Protein AF-A0A970G5A3-F1 (afdb_monomer_lite)

Foldseek 3Di:
DPQEEEEAPPDPPPRVVVCVVCVVVVGHYDYDHNPDDPVNVVVVVYPYYHYDDDD

Sequence (55 aa):
MKDQILILDFDHRFSAAIAAKLRAERISARILPGNTSAESIMAEEALGVILSGGT

pLDDT: mean 92.36, std 7.75, range [53.88, 97.75]

Radius of gyration: 10.76 Å; chains: 1; bounding box: 25×19×26 Å

Secondary structure (DSSP, 8-state):
---EEEEEESSTTTHHHHHHHHHHTT-EEEEEETT--HHHHHHTT-SEEEEE---

Structure (mmCIF, N/CA/C/O backbone):
data_AF-A0A970G5A3-F1
#
_entry.id   AF-A0A970G5A3-F1
#
loop_
_atom_site.group_PDB
_atom_site.id
_atom_site.type_symbol
_atom_site.label_atom_id
_atom_site.label_alt_id
_atom_site.label_comp_id
_atom_site.label_asym_id
_atom_site.label_entity_id
_atom_site.label_seq_id
_atom_site.pdbx_PDB_ins_code
_atom_site.Cartn_x
_atom_site.Cartn_y
_atom_site.Cartn_z
_atom_site.occupancy
_atom_site.B_iso_or_equiv
_atom_site.auth_seq_id
_atom_site.auth_comp_id
_atom_site.auth_asym_id
_atom_site.auth_atom_id
_atom_site.pdbx_PDB_model_num
ATOM 1 N N . MET A 1 1 ? -6.585 9.094 12.490 1.00 53.88 1 MET A N 1
ATOM 2 C CA . MET A 1 1 ? -6.671 7.756 11.871 1.00 53.88 1 MET A CA 1
ATOM 3 C C . MET A 1 1 ? -7.607 7.778 10.678 1.00 53.88 1 MET A C 1
ATOM 5 O O . MET A 1 1 ? -8.815 7.921 10.842 1.00 53.88 1 MET A O 1
ATOM 9 N N . LYS A 1 2 ? -7.042 7.699 9.472 1.00 68.50 2 LYS A N 1
ATOM 10 C CA . LYS A 1 2 ? -7.809 7.406 8.259 1.00 68.50 2 LYS A CA 1
ATOM 11 C C . LYS A 1 2 ? -7.746 5.898 8.056 1.00 68.50 2 LYS A C 1
ATOM 13 O O . LYS A 1 2 ? -6.658 5.372 7.849 1.00 68.50 2 LYS A O 1
ATOM 18 N N . ASP A 1 3 ? -8.888 5.221 8.086 1.00 87.88 3 ASP A N 1
ATOM 19 C CA . ASP A 1 3 ? -8.960 3.783 7.813 1.00 87.88 3 ASP A CA 1
ATOM 20 C C . ASP A 1 3 ? -8.704 3.524 6.323 1.00 87.88 3 ASP A C 1
ATOM 22 O O . ASP A 1 3 ? -9.631 3.403 5.522 1.00 87.88 3 ASP A O 1
ATOM 26 N N . GLN A 1 4 ? -7.428 3.528 5.931 1.00 92.75 4 GLN A N 1
ATOM 27 C CA . GLN A 1 4 ? -6.981 3.383 4.549 1.00 92.75 4 GLN A CA 1
ATOM 28 C C . GLN A 1 4 ? -5.749 2.487 4.427 1.00 92.75 4 GLN A C 1
ATOM 30 O O . GLN A 1 4 ? -4.896 2.438 5.316 1.00 92.75 4 GLN A O 1
ATOM 35 N N . ILE A 1 5 ? -5.640 1.836 3.272 1.00 96.25 5 ILE A N 1
ATOM 36 C CA . ILE A 1 5 ? -4.450 1.121 2.819 1.00 96.25 5 ILE A CA 1
ATOM 37 C C . ILE A 1 5 ? -3.717 1.974 1.781 1.00 96.25 5 ILE A C 1
ATOM 39 O O . ILE A 1 5 ? -4.325 2.493 0.840 1.00 96.25 5 ILE A O 1
ATOM 43 N N . LEU A 1 6 ? -2.401 2.103 1.921 1.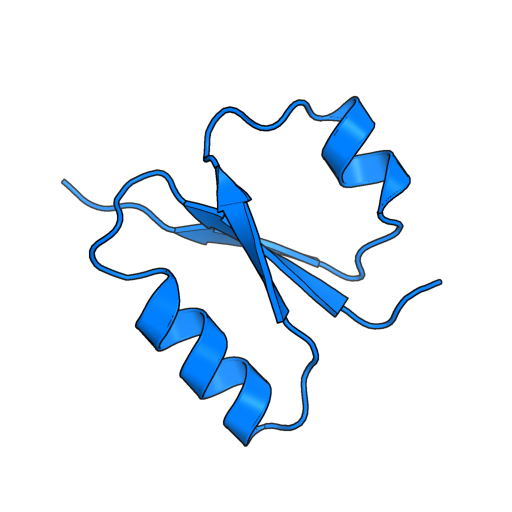00 96.81 6 LEU A N 1
ATOM 44 C CA . LEU A 1 6 ? -1.557 2.721 0.900 1.00 96.81 6 LEU A CA 1
ATOM 45 C C . LEU A 1 6 ? -0.994 1.653 -0.031 1.00 96.81 6 LEU A C 1
ATOM 47 O O . LEU A 1 6 ? -0.550 0.602 0.418 1.00 96.81 6 LEU A O 1
ATOM 51 N N . ILE A 1 7 ? -0.991 1.930 -1.328 1.00 97.06 7 ILE A N 1
ATOM 52 C CA . ILE A 1 7 ? -0.390 1.078 -2.352 1.00 97.06 7 ILE A CA 1
ATOM 53 C C . ILE A 1 7 ? 0.780 1.856 -2.945 1.00 97.06 7 ILE A C 1
ATOM 55 O O . ILE A 1 7 ? 0.558 2.880 -3.586 1.00 97.06 7 ILE A O 1
ATOM 59 N N . LEU A 1 8 ? 2.007 1.392 -2.723 1.00 96.81 8 LEU A N 1
ATOM 60 C CA . LEU A 1 8 ? 3.205 1.967 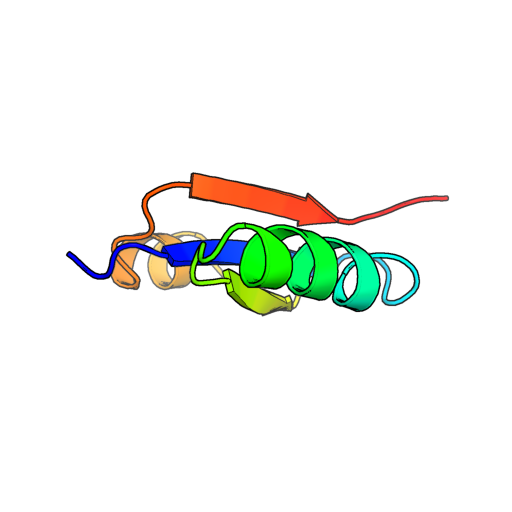-3.329 1.00 96.81 8 LEU A CA 1
ATOM 61 C C . LEU A 1 8 ? 3.443 1.328 -4.694 1.00 96.81 8 LEU A C 1
ATOM 63 O O . LEU A 1 8 ? 3.610 0.115 -4.795 1.00 96.81 8 LEU A O 1
ATOM 67 N N . ASP A 1 9 ? 3.436 2.156 -5.729 1.00 96.06 9 ASP A N 1
ATOM 68 C CA . ASP A 1 9 ? 3.497 1.754 -7.126 1.00 96.06 9 ASP A CA 1
ATOM 69 C C . ASP A 1 9 ? 4.939 1.766 -7.650 1.00 96.06 9 ASP A C 1
ATOM 71 O O . ASP A 1 9 ? 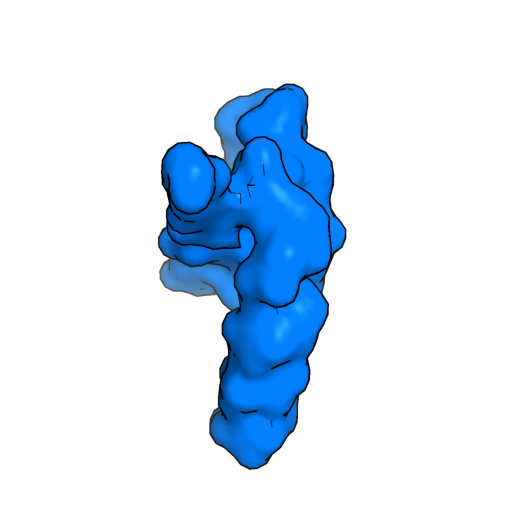5.485 2.821 -7.981 1.00 96.06 9 ASP A O 1
ATOM 75 N N . PHE A 1 10 ? 5.561 0.589 -7.697 1.00 94.25 10 PHE A N 1
ATOM 76 C CA . PHE A 1 10 ? 6.881 0.360 -8.294 1.00 94.25 10 PHE A CA 1
ATOM 77 C C . PHE A 1 10 ? 6.789 -0.062 -9.763 1.00 94.25 10 PHE A C 1
ATOM 79 O O . PHE A 1 10 ? 7.799 -0.063 -10.462 1.00 94.25 10 PHE A O 1
ATOM 86 N N . ASP A 1 11 ? 5.591 -0.430 -10.219 1.00 89.38 11 ASP A N 1
ATOM 87 C CA . ASP A 1 11 ? 5.313 -0.882 -11.573 1.00 89.38 11 ASP A CA 1
ATOM 88 C C . ASP A 1 11 ? 3.807 -0.756 -11.855 1.00 89.38 11 ASP A C 1
ATOM 90 O O . ASP A 1 11 ? 2.981 -1.514 -11.330 1.00 89.38 11 ASP A O 1
ATOM 94 N N . HIS A 1 12 ? 3.459 0.209 -12.711 1.00 85.88 12 HIS A N 1
ATOM 95 C CA . HIS A 1 12 ? 2.095 0.693 -12.964 1.00 85.88 12 HIS A CA 1
ATOM 96 C C . HIS A 1 12 ? 1.094 -0.380 -13.444 1.00 85.88 12 HIS A C 1
ATOM 98 O O . HIS A 1 12 ? -0.099 -0.103 -13.582 1.00 85.88 12 HIS A O 1
ATOM 104 N N . ARG A 1 13 ? 1.551 -1.613 -13.699 1.00 90.38 13 ARG A N 1
ATOM 105 C CA . ARG A 1 13 ? 0.753 -2.752 -14.173 1.00 90.38 13 ARG A CA 1
ATOM 106 C C . ARG A 1 13 ? -0.291 -3.244 -13.163 1.00 90.38 13 ARG A C 1
ATOM 108 O O . ARG A 1 13 ? -1.370 -3.667 -13.575 1.00 90.38 13 ARG A O 1
ATOM 115 N N . PHE A 1 14 ? -0.004 -3.205 -11.857 1.00 92.25 14 PHE A N 1
ATOM 116 C CA . PHE A 1 14 ? -0.818 -3.924 -10.856 1.00 92.25 14 PHE A CA 1
ATOM 117 C C . PHE A 1 14 ? -1.590 -3.018 -9.890 1.00 92.25 14 PHE A C 1
ATOM 119 O O . PHE A 1 14 ? -2.661 -3.393 -9.401 1.00 92.25 14 PHE A O 1
ATOM 126 N N . SER A 1 15 ? -1.098 -1.803 -9.648 1.00 95.31 15 SER A N 1
ATOM 127 C CA . SER A 1 15 ? -1.575 -0.918 -8.577 1.00 95.31 15 SER A CA 1
ATOM 128 C C . SER A 1 15 ? -3.058 -0.548 -8.708 1.00 95.31 15 SER A C 1
ATOM 130 O O . SER A 1 15 ? -3.800 -0.563 -7.721 1.00 95.31 15 SER A O 1
ATOM 132 N N . ALA A 1 16 ? -3.535 -0.306 -9.934 1.00 95.56 16 ALA A N 1
ATOM 133 C CA . ALA A 1 16 ? -4.944 -0.009 -10.199 1.00 95.56 16 ALA A CA 1
ATOM 134 C C . ALA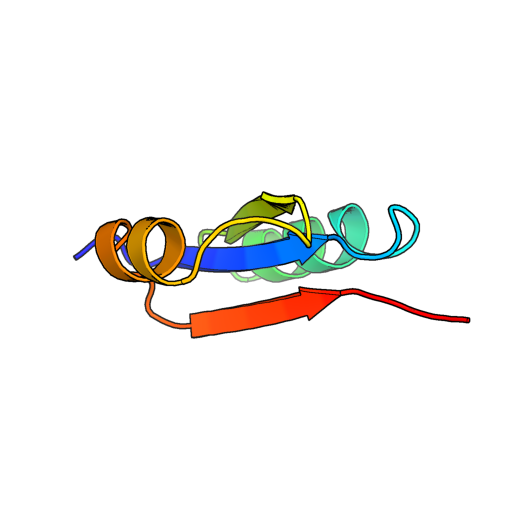 A 1 16 ? -5.870 -1.204 -9.905 1.00 95.56 16 ALA A C 1
ATOM 136 O O . ALA A 1 16 ? -6.933 -1.031 -9.305 1.00 95.56 16 ALA A O 1
ATOM 137 N N . ALA A 1 17 ? -5.457 -2.421 -10.277 1.00 96.69 17 ALA A N 1
ATOM 138 C CA . ALA A 1 17 ? -6.238 -3.635 -10.047 1.00 96.69 17 ALA A CA 1
ATOM 139 C C . ALA A 1 17 ? -6.329 -3.978 -8.551 1.00 96.69 17 ALA A C 1
ATOM 141 O O . ALA A 1 17 ? -7.401 -4.349 -8.068 1.00 96.69 17 ALA A O 1
ATOM 142 N N . ILE A 1 18 ? -5.234 -3.796 -7.805 1.00 96.06 18 ILE A N 1
ATOM 143 C CA . ILE A 1 18 ? -5.210 -3.962 -6.343 1.00 96.06 18 ILE A CA 1
ATOM 144 C C . ILE A 1 18 ? -6.170 -2.964 -5.686 1.00 96.06 18 ILE A C 1
ATOM 146 O O . ILE A 1 18 ? -7.023 -3.357 -4.889 1.00 96.06 18 ILE A O 1
ATOM 150 N N . ALA A 1 19 ? -6.094 -1.684 -6.065 1.00 96.62 19 ALA A N 1
ATOM 151 C CA . ALA A 1 19 ? -6.968 -0.652 -5.515 1.00 96.62 19 ALA A CA 1
ATOM 152 C C . ALA A 1 19 ? -8.453 -0.917 -5.820 1.00 96.62 19 ALA A C 1
ATOM 154 O O . ALA A 1 19 ? -9.308 -0.681 -4.969 1.00 96.62 19 ALA A O 1
ATOM 155 N N . ALA A 1 20 ? -8.773 -1.423 -7.016 1.00 97.12 20 ALA A N 1
ATOM 156 C CA . ALA A 1 20 ? -10.138 -1.798 -7.383 1.00 97.12 20 ALA A CA 1
ATOM 157 C C . ALA A 1 20 ? -10.674 -2.953 -6.520 1.00 97.12 20 ALA A C 1
ATOM 159 O O . ALA A 1 20 ? -11.802 -2.874 -6.037 1.00 97.12 20 ALA A O 1
ATOM 160 N N . LYS A 1 21 ? -9.859 -3.989 -6.274 1.00 97.31 21 LYS A N 1
ATOM 161 C CA . LYS A 1 21 ? -10.233 -5.125 -5.414 1.00 97.31 21 LYS A CA 1
ATOM 162 C C . LYS A 1 21 ? -10.483 -4.695 -3.967 1.00 97.31 21 LYS A C 1
ATOM 164 O O . LYS A 1 21 ? -11.503 -5.069 -3.406 1.00 97.31 21 LYS A O 1
ATOM 169 N N . LEU A 1 22 ? -9.620 -3.856 -3.390 1.00 96.38 22 LEU A N 1
ATOM 170 C CA . LEU A 1 22 ? -9.823 -3.330 -2.031 1.00 96.38 22 LEU A CA 1
ATOM 171 C C . LEU A 1 22 ? -11.119 -2.519 -1.915 1.00 96.38 22 LEU A C 1
ATOM 173 O O . LEU A 1 22 ? -11.894 -2.705 -0.980 1.00 96.38 22 LEU A O 1
ATOM 177 N N . ARG A 1 23 ? -11.394 -1.654 -2.896 1.00 95.62 23 ARG A N 1
ATOM 178 C CA . ARG A 1 23 ? -12.614 -0.838 -2.890 1.00 95.62 23 ARG A CA 1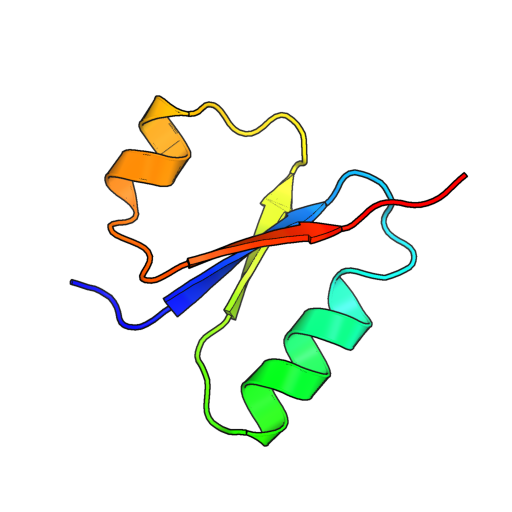
ATOM 179 C C . ARG A 1 23 ? -13.885 -1.669 -3.057 1.00 95.62 23 ARG A C 1
ATOM 181 O O . ARG A 1 23 ? -14.904 -1.298 -2.480 1.00 95.62 23 ARG A O 1
ATOM 188 N N . ALA A 1 24 ? -13.835 -2.783 -3.791 1.00 97.75 24 ALA A N 1
ATOM 189 C CA . ALA A 1 24 ? -14.956 -3.722 -3.884 1.00 97.75 24 ALA A CA 1
ATOM 190 C C . ALA A 1 24 ? -15.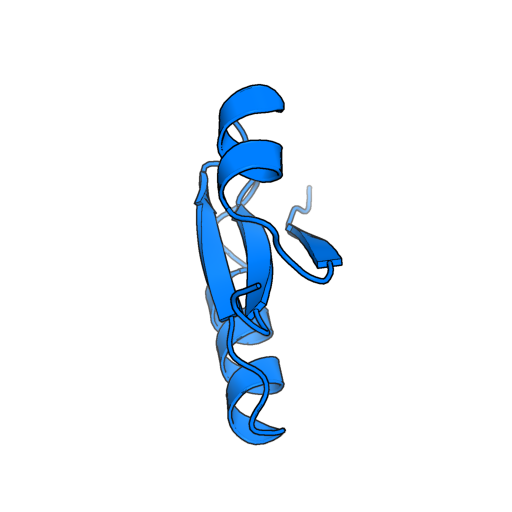318 -4.322 -2.510 1.00 97.75 24 ALA A C 1
ATOM 192 O O . ALA A 1 24 ? -16.498 -4.457 -2.194 1.00 97.75 24 ALA A O 1
ATOM 193 N N . GLU A 1 25 ? -14.316 -4.552 -1.659 1.00 96.19 25 GLU A N 1
ATOM 194 C CA . GLU A 1 25 ? -14.471 -4.987 -0.262 1.00 96.19 25 GLU A CA 1
ATOM 195 C C . GLU A 1 25 ? -14.764 -3.827 0.712 1.00 96.19 25 GLU A C 1
ATOM 197 O O . GLU A 1 25 ? -14.719 -3.998 1.928 1.00 96.19 25 GLU A O 1
ATOM 202 N N . ARG A 1 26 ? -15.072 -2.624 0.199 1.00 94.94 26 ARG A N 1
ATOM 203 C CA . ARG A 1 26 ? -15.320 -1.394 0.980 1.00 94.94 26 ARG A CA 1
ATOM 204 C C . ARG A 1 26 ? -14.121 -0.933 1.820 1.00 94.94 26 ARG A C 1
ATOM 206 O O . ARG A 1 26 ? -14.294 -0.210 2.798 1.00 94.94 26 ARG A O 1
ATOM 213 N N . ILE A 1 27 ? -12.906 -1.295 1.409 1.00 95.12 27 ILE A N 1
ATOM 214 C CA . ILE A 1 27 ? -11.658 -0.846 2.030 1.00 95.12 27 ILE A CA 1
ATOM 215 C C . ILE A 1 27 ? -11.151 0.390 1.280 1.00 95.12 27 ILE A C 1
ATOM 217 O O . ILE A 1 27 ? -10.964 0.364 0.059 1.00 95.12 27 ILE A O 1
ATOM 221 N N . SER A 1 28 ? -10.910 1.487 2.003 1.00 94.94 28 SER A N 1
ATOM 222 C CA . SER A 1 28 ? -10.304 2.683 1.414 1.00 94.94 28 SER A CA 1
ATOM 223 C C . SER A 1 28 ? -8.862 2.391 1.007 1.00 94.94 28 SER A C 1
ATOM 225 O O . SER A 1 28 ? -8.081 1.845 1.785 1.00 94.94 28 SER A O 1
ATOM 227 N N . ALA A 1 29 ? -8.502 2.761 -0.218 1.00 95.38 29 ALA A N 1
ATOM 228 C CA . ALA A 1 29 ? -7.168 2.543 -0.753 1.00 95.38 29 ALA A CA 1
ATOM 229 C C . ALA A 1 29 ? -6.687 3.756 -1.548 1.00 95.38 29 ALA A C 1
ATOM 231 O O . ALA A 1 29 ? -7.451 4.332 -2.337 1.00 95.38 29 ALA A O 1
ATOM 232 N N . ARG A 1 30 ? -5.406 4.105 -1.396 1.00 95.50 30 ARG A N 1
ATOM 233 C CA . ARG A 1 30 ? -4.749 5.191 -2.135 1.00 95.50 30 ARG A CA 1
ATOM 234 C C . ARG A 1 30 ? -3.457 4.700 -2.771 1.00 95.50 30 ARG A C 1
ATOM 236 O O . ARG A 1 30 ? -2.651 4.059 -2.109 1.00 95.50 30 ARG A O 1
ATOM 243 N N . ILE A 1 31 ? -3.265 5.023 -4.046 1.00 95.94 31 ILE A N 1
ATOM 244 C CA . ILE A 1 31 ? -2.033 4.705 -4.773 1.00 95.94 31 ILE A CA 1
ATOM 245 C C . ILE A 1 31 ? -1.064 5.874 -4.609 1.00 95.94 31 ILE A C 1
ATOM 247 O O . ILE A 1 31 ? -1.466 7.031 -4.741 1.00 95.94 31 ILE A O 1
ATOM 251 N N . LEU A 1 32 ? 0.191 5.563 -4.311 1.00 96.06 32 LEU A N 1
ATOM 252 C CA . LEU A 1 32 ? 1.300 6.498 -4.191 1.00 96.06 32 LEU A CA 1
ATOM 253 C C . LEU A 1 32 ? 2.491 6.007 -5.021 1.00 96.06 32 LEU A C 1
ATOM 255 O O . LEU A 1 32 ? 2.625 4.802 -5.226 1.00 96.06 32 LEU A O 1
ATOM 259 N N . PRO A 1 33 ? 3.379 6.902 -5.479 1.00 95.81 33 PRO A N 1
ATOM 260 C CA . PRO A 1 33 ? 4.615 6.503 -6.146 1.00 95.81 33 PRO A CA 1
ATOM 261 C C . PRO A 1 33 ? 5.495 5.592 -5.273 1.00 95.81 33 PRO A C 1
ATOM 263 O O . PRO A 1 33 ? 5.606 5.811 -4.065 1.00 95.81 33 PRO A O 1
ATOM 266 N N . GLY A 1 34 ? 6.184 4.618 -5.873 1.00 94.69 34 GLY A N 1
ATOM 267 C CA . GLY A 1 34 ? 7.112 3.718 -5.171 1.00 94.69 34 GLY A CA 1
ATOM 268 C C . GLY A 1 34 ? 8.309 4.414 -4.508 1.00 94.69 34 GLY A C 1
ATOM 269 O O . GLY A 1 34 ? 8.927 3.860 -3.606 1.00 94.69 34 GLY A O 1
ATOM 270 N N . ASN A 1 35 ? 8.612 5.654 -4.900 1.00 94.69 35 ASN A N 1
ATOM 271 C CA . ASN A 1 35 ? 9.647 6.493 -4.289 1.00 94.69 35 ASN A CA 1
ATOM 272 C C . ASN A 1 35 ? 9.118 7.428 -3.181 1.00 94.69 35 ASN A C 1
ATOM 274 O O . ASN A 1 35 ? 9.825 8.352 -2.778 1.00 94.69 35 ASN A O 1
ATOM 278 N N . THR A 1 36 ? 7.885 7.230 -2.702 1.00 96.19 36 THR A N 1
ATOM 279 C CA . THR A 1 36 ? 7.337 8.009 -1.580 1.00 96.19 36 THR A CA 1
ATOM 280 C C . THR A 1 36 ? 8.171 7.781 -0.318 1.00 96.19 36 THR A C 1
ATOM 282 O O . THR A 1 36 ? 8.474 6.640 0.029 1.00 96.19 36 THR A O 1
ATOM 285 N N . SER A 1 37 ? 8.533 8.860 0.383 1.00 96.00 37 SER A N 1
ATOM 286 C CA . SER A 1 37 ? 9.369 8.767 1.584 1.00 96.00 37 SER A CA 1
ATOM 287 C C . SER A 1 37 ? 8.642 8.088 2.748 1.00 96.00 37 SER A C 1
ATOM 289 O O . SER A 1 37 ? 7.416 8.180 2.876 1.00 96.00 37 SER A O 1
ATOM 291 N N . ALA A 1 38 ? 9.405 7.445 3.635 1.00 92.00 38 ALA A N 1
ATOM 292 C CA . ALA A 1 38 ? 8.858 6.782 4.815 1.00 92.00 38 ALA A CA 1
ATOM 293 C C . ALA A 1 38 ? 8.128 7.772 5.735 1.00 92.00 38 ALA A C 1
ATOM 295 O O . ALA A 1 38 ? 7.050 7.467 6.235 1.00 92.00 38 ALA A O 1
ATOM 296 N N . GLU A 1 39 ? 8.656 8.984 5.899 1.00 93.94 39 GLU A N 1
ATOM 297 C CA . GLU A 1 39 ? 8.044 10.043 6.707 1.00 93.94 39 GLU A CA 1
ATOM 298 C C . GLU A 1 39 ? 6.666 10.428 6.158 1.00 93.94 39 GLU A C 1
ATOM 300 O O . GLU A 1 39 ? 5.712 10.579 6.918 1.00 93.94 39 GLU A O 1
ATOM 305 N N . SER A 1 40 ? 6.547 10.523 4.831 1.00 93.25 40 SER A N 1
ATOM 306 C CA . SER A 1 40 ? 5.289 10.848 4.152 1.00 93.25 40 SER A CA 1
ATOM 307 C C . SER A 1 40 ? 4.262 9.720 4.289 1.00 93.25 40 SER A C 1
ATOM 309 O O . SER A 1 40 ? 3.077 9.985 4.460 1.00 93.25 40 SER A O 1
ATOM 311 N N . ILE A 1 41 ? 4.710 8.461 4.251 1.00 92.44 41 ILE A N 1
ATOM 312 C CA . ILE A 1 41 ? 3.861 7.278 4.476 1.00 92.44 41 ILE A CA 1
ATOM 313 C C . ILE A 1 41 ? 3.359 7.244 5.924 1.00 92.44 41 ILE A C 1
ATOM 315 O O . ILE A 1 41 ? 2.174 7.017 6.159 1.00 92.44 41 ILE A O 1
ATOM 319 N N . MET A 1 42 ? 4.240 7.505 6.891 1.00 91.06 42 MET A N 1
ATOM 320 C CA . MET A 1 42 ? 3.893 7.529 8.314 1.00 91.06 42 MET A CA 1
ATOM 321 C C . MET A 1 42 ? 2.916 8.663 8.648 1.00 91.06 42 MET A C 1
ATOM 323 O O . MET A 1 42 ? 1.996 8.464 9.439 1.00 91.06 42 MET A O 1
ATOM 327 N N . ALA A 1 43 ? 3.064 9.827 8.007 1.00 91.75 43 ALA A N 1
ATOM 328 C CA . ALA A 1 43 ? 2.173 10.974 8.190 1.00 91.75 43 ALA A CA 1
ATOM 329 C C . ALA A 1 43 ? 0.726 10.719 7.724 1.00 91.75 43 ALA A C 1
ATOM 331 O O . ALA A 1 43 ? -0.190 11.429 8.135 1.00 91.75 43 ALA A O 1
ATOM 332 N N . GLU A 1 44 ? 0.498 9.712 6.879 1.00 90.00 44 GLU A N 1
ATOM 333 C CA . GLU A 1 44 ? -0.842 9.338 6.414 1.00 90.00 44 GLU A CA 1
ATOM 334 C C . GLU A 1 44 ? -1.631 8.484 7.413 1.00 90.00 44 GLU A C 1
ATOM 336 O O . GLU A 1 44 ? -2.812 8.221 7.166 1.00 90.00 44 GLU A O 1
ATOM 341 N N . GLU A 1 45 ? -0.995 8.046 8.510 1.00 89.56 45 GLU A N 1
ATOM 342 C CA . GLU A 1 45 ? -1.591 7.185 9.543 1.00 89.56 45 GLU A CA 1
ATOM 343 C C . GLU A 1 45 ? -2.348 5.982 8.952 1.00 89.56 45 GLU A C 1
ATOM 345 O O . GLU A 1 45 ? -3.447 5.637 9.394 1.00 89.56 45 GLU A O 1
ATOM 350 N N . ALA A 1 46 ? -1.797 5.387 7.892 1.00 91.19 46 ALA A N 1
ATOM 351 C CA . ALA A 1 46 ? -2.433 4.284 7.190 1.00 91.19 46 ALA A CA 1
ATOM 352 C C . ALA A 1 46 ? -2.473 3.021 8.058 1.00 91.19 46 ALA A C 1
ATOM 354 O O . ALA A 1 46 ? -1.531 2.724 8.792 1.00 91.19 46 ALA A O 1
ATOM 355 N N . LEU A 1 47 ? -3.536 2.230 7.909 1.00 94.25 47 LEU A N 1
ATOM 356 C CA . LEU A 1 47 ? -3.673 0.948 8.605 1.00 94.25 47 LEU A CA 1
ATOM 357 C C . LEU A 1 47 ? -2.765 -0.139 8.020 1.00 94.25 47 LEU A C 1
ATOM 359 O O . LEU A 1 47 ? -2.508 -1.153 8.664 1.00 94.25 47 LEU A O 1
ATOM 363 N N . GLY A 1 48 ? -2.293 0.054 6.789 1.00 93.81 48 GLY A N 1
ATOM 364 C CA . GLY A 1 48 ? -1.410 -0.886 6.119 1.00 93.81 48 GLY A CA 1
ATOM 365 C C . GLY A 1 48 ? -0.837 -0.337 4.821 1.00 93.81 48 GLY A C 1
ATOM 366 O O . GLY A 1 48 ? -1.336 0.639 4.252 1.00 93.81 48 GLY A O 1
ATOM 367 N N . VAL A 1 49 ? 0.221 -0.997 4.355 1.00 95.31 49 VAL A N 1
ATOM 368 C CA . VAL A 1 49 ? 0.944 -0.656 3.128 1.00 95.31 49 VAL A CA 1
ATOM 369 C C . VAL A 1 49 ? 1.094 -1.907 2.267 1.00 95.31 49 VAL A C 1
ATOM 371 O O . VAL A 1 49 ? 1.479 -2.965 2.759 1.00 95.31 49 VAL A O 1
ATOM 374 N N . ILE A 1 50 ? 0.809 -1.776 0.974 1.00 96.06 50 ILE A N 1
ATOM 375 C CA . ILE A 1 50 ? 1.050 -2.784 -0.059 1.00 96.06 50 ILE A CA 1
ATOM 376 C C . ILE A 1 50 ? 2.138 -2.251 -0.987 1.00 96.06 50 ILE A C 1
ATOM 378 O O . ILE A 1 50 ? 2.019 -1.143 -1.505 1.00 96.06 50 ILE A O 1
ATOM 382 N N . LEU A 1 51 ? 3.178 -3.046 -1.232 1.00 95.44 51 LEU A N 1
ATOM 383 C CA . LEU A 1 51 ? 4.185 -2.760 -2.254 1.00 95.44 51 LEU A CA 1
ATOM 384 C C . LEU A 1 51 ? 3.767 -3.474 -3.542 1.00 95.44 51 LEU A C 1
ATOM 386 O O . LEU A 1 51 ? 3.662 -4.698 -3.569 1.00 95.44 51 LEU A O 1
ATOM 390 N N . SER A 1 52 ? 3.478 -2.707 -4.586 1.00 95.00 52 SER A N 1
ATOM 391 C CA . SER A 1 52 ? 2.997 -3.203 -5.873 1.00 95.00 52 SER A CA 1
ATOM 392 C C . SER A 1 52 ? 4.110 -3.079 -6.903 1.00 95.00 52 SER A C 1
ATOM 394 O O . SER A 1 52 ? 4.554 -1.975 -7.205 1.00 95.00 52 SER A O 1
ATOM 396 N N . GLY A 1 53 ? 4.588 -4.210 -7.413 1.00 90.75 53 GLY A N 1
ATOM 397 C CA . GLY A 1 53 ? 5.727 -4.269 -8.320 1.00 90.75 53 GLY A CA 1
ATOM 398 C C . GLY A 1 53 ? 5.864 -5.646 -8.960 1.00 90.75 53 GLY A C 1
ATOM 399 O O . GLY A 1 53 ? 5.455 -6.644 -8.367 1.00 90.75 53 GLY A O 1
ATOM 400 N N . GLY A 1 54 ? 6.458 -5.711 -10.147 1.00 82.38 54 GLY A N 1
ATOM 401 C CA . GLY A 1 54 ? 6.841 -6.962 -10.795 1.00 82.38 54 GLY A CA 1
ATOM 402 C C . GLY A 1 54 ? 7.972 -6.732 -11.792 1.00 82.38 54 GLY A C 1
ATOM 403 O O . GLY A 1 54 ? 8.139 -5.623 -12.296 1.00 82.38 54 GLY A O 1
ATOM 404 N N . THR A 1 55 ? 8.756 -7.774 -12.064 1.00 67.62 55 THR A N 1
ATOM 405 C CA . THR A 1 55 ? 9.726 -7.804 -13.175 1.00 67.62 55 THR A CA 1
ATOM 406 C C . THR A 1 55 ? 9.076 -8.198 -14.496 1.00 67.62 55 THR A C 1
ATOM 408 O O . THR A 1 55 ? 7.919 -8.683 -14.481 1.00 67.62 55 THR A O 1
#